Protein AF-A0A2V7LBE0-F1 (afdb_monomer_lite)

Radius of gyration: 16.82 Å; chains: 1; bounding box: 42×38×43 Å

Structure (mmCIF, N/CA/C/O backbone):
data_AF-A0A2V7LBE0-F1
#
_entry.id   AF-A0A2V7LBE0-F1
#
loop_
_atom_site.group_PDB
_atom_site.id
_atom_site.type_symbol
_atom_site.label_atom_id
_atom_site.label_alt_id
_atom_site.label_comp_id
_atom_site.label_asym_id
_atom_site.label_entity_id
_atom_site.label_seq_id
_atom_site.pdbx_PDB_ins_code
_atom_site.Cartn_x
_atom_site.Cartn_y
_atom_site.Cartn_z
_atom_site.occupancy
_atom_site.B_iso_or_equiv
_atom_site.auth_seq_id
_atom_site.auth_comp_id
_atom_site.auth_asym_id
_atom_site.auth_atom_id
_atom_site.pdbx_PDB_model_num
ATOM 1 N N . ALA A 1 1 ? 19.163 -16.369 -18.007 1.00 53.59 1 ALA A N 1
ATOM 2 C CA . ALA A 1 1 ? 20.290 -16.090 -17.094 1.00 53.59 1 ALA A CA 1
ATOM 3 C C . ALA A 1 1 ? 21.425 -17.044 -17.447 1.00 53.59 1 ALA A C 1
ATOM 5 O O . ALA A 1 1 ? 21.110 -18.168 -17.813 1.00 53.59 1 ALA A O 1
ATOM 6 N N . HIS A 1 2 ? 22.684 -16.598 -17.382 1.00 52.06 2 HIS A N 1
ATOM 7 C CA . HIS A 1 2 ? 23.887 -17.431 -17.540 1.00 52.06 2 HIS A CA 1
ATOM 8 C C . HIS A 1 2 ? 24.442 -17.760 -16.143 1.00 52.06 2 HIS A C 1
ATOM 10 O O . HIS A 1 2 ? 25.258 -16.989 -15.627 1.00 52.06 2 HIS A O 1
ATOM 16 N N . PRO A 1 3 ? 23.946 -18.822 -15.479 1.00 63.81 3 PRO A N 1
ATOM 17 C CA . PRO A 1 3 ? 24.299 -19.148 -14.094 1.00 63.81 3 PRO A CA 1
ATOM 18 C C . PRO A 1 3 ? 25.784 -19.495 -13.916 1.00 63.81 3 PRO A C 1
ATOM 20 O O . PRO A 1 3 ? 26.317 -19.336 -12.825 1.00 63.81 3 PRO A O 1
ATOM 23 N N . GLU A 1 4 ? 26.478 -19.884 -14.989 1.00 69.62 4 GLU A N 1
ATOM 24 C CA . GLU A 1 4 ? 27.934 -20.084 -14.993 1.00 69.62 4 GLU A CA 1
ATOM 25 C C . GLU A 1 4 ? 28.762 -18.787 -14.901 1.00 69.62 4 GLU A C 1
ATOM 27 O O . GLU A 1 4 ? 29.965 -18.849 -14.659 1.00 69.62 4 GLU A O 1
ATOM 32 N N . GLN A 1 5 ? 28.150 -17.612 -15.086 1.00 60.91 5 GLN A N 1
ATOM 33 C CA . GLN A 1 5 ? 28.863 -16.326 -15.146 1.00 60.91 5 GLN A CA 1
ATOM 34 C C . GLN A 1 5 ? 28.471 -15.344 -14.036 1.00 60.91 5 GLN A C 1
ATOM 36 O O . GLN A 1 5 ? 29.218 -14.407 -13.764 1.00 60.91 5 GLN A O 1
ATOM 41 N N . HIS A 1 6 ? 27.316 -15.536 -13.392 1.00 59.97 6 HIS A N 1
ATOM 42 C CA . HIS A 1 6 ? 26.794 -14.600 -12.398 1.00 59.97 6 HIS A CA 1
ATOM 43 C C . HIS A 1 6 ? 26.204 -15.355 -11.208 1.00 59.97 6 HIS A C 1
ATOM 45 O O . HIS A 1 6 ? 25.317 -16.190 -11.374 1.00 59.97 6 HIS A O 1
ATOM 51 N N . PHE A 1 7 ? 26.666 -15.014 -10.003 1.00 63.12 7 PHE A N 1
ATOM 52 C CA . PHE A 1 7 ? 25.993 -15.418 -8.773 1.00 63.12 7 PHE A CA 1
ATOM 53 C C . PHE A 1 7 ? 24.597 -14.794 -8.707 1.00 63.12 7 PHE A C 1
ATOM 55 O O . PHE A 1 7 ? 24.395 -13.647 -9.112 1.00 63.12 7 PHE A O 1
ATOM 62 N N . ASP A 1 8 ? 23.638 -15.548 -8.173 1.00 66.00 8 ASP A N 1
ATOM 63 C CA . ASP A 1 8 ? 22.302 -15.029 -7.912 1.00 66.00 8 ASP A CA 1
ATOM 64 C C . ASP A 1 8 ? 22.359 -14.002 -6.768 1.00 66.00 8 ASP A C 1
ATOM 66 O O . ASP A 1 8 ? 22.575 -14.337 -5.603 1.00 66.00 8 ASP A O 1
ATOM 70 N N . PHE A 1 9 ? 22.202 -12.725 -7.123 1.00 64.38 9 PHE A N 1
ATOM 71 C CA . PHE A 1 9 ? 22.141 -11.603 -6.186 1.00 64.38 9 PHE A CA 1
ATOM 72 C C . PHE A 1 9 ? 20.702 -11.236 -5.805 1.00 64.38 9 PHE A C 1
ATOM 74 O O . PHE A 1 9 ? 20.462 -10.120 -5.332 1.00 64.38 9 PHE A O 1
ATOM 81 N N . TYR A 1 10 ? 19.723 -12.115 -6.022 1.00 68.19 10 TYR A N 1
ATOM 82 C CA . TYR A 1 10 ? 18.349 -11.865 -5.616 1.00 68.19 10 TYR A CA 1
ATOM 83 C C . TYR A 1 10 ? 18.240 -11.819 -4.084 1.00 68.19 10 TYR A C 1
ATOM 85 O O . TYR A 1 10 ? 18.222 -12.830 -3.390 1.00 68.19 10 TYR A O 1
ATOM 93 N N . LYS A 1 11 ? 18.193 -10.596 -3.543 1.00 68.25 11 LYS A N 1
ATOM 94 C CA . LYS A 1 11 ? 18.178 -10.311 -2.095 1.00 68.25 11 LYS A CA 1
ATOM 95 C C . LYS A 1 11 ? 16.776 -10.291 -1.478 1.00 68.25 11 LYS A C 1
ATOM 97 O O . LYS A 1 11 ? 16.640 -9.968 -0.299 1.00 68.25 11 LYS A O 1
ATOM 102 N N . TYR A 1 12 ? 15.735 -10.560 -2.262 1.00 68.00 12 TYR A N 1
ATOM 103 C CA . TYR A 1 12 ? 14.353 -10.514 -1.787 1.00 68.00 12 TYR A CA 1
ATOM 104 C C . TYR A 1 12 ? 13.848 -11.901 -1.394 1.00 68.00 12 TYR A C 1
ATOM 106 O O . TYR A 1 12 ? 14.411 -12.923 -1.782 1.00 68.00 12 TYR A O 1
ATOM 114 N N . SER A 1 13 ? 12.769 -11.939 -0.612 1.00 73.38 13 SER A N 1
ATOM 115 C CA . SER A 1 13 ? 12.170 -13.206 -0.207 1.00 73.38 13 SER A CA 1
ATOM 116 C C . SER A 1 13 ? 11.651 -13.987 -1.431 1.00 73.38 13 SER A C 1
ATOM 118 O O . SER A 1 13 ? 11.201 -13.384 -2.416 1.00 73.38 13 SER A O 1
ATOM 120 N N . PRO A 1 14 ? 11.635 -15.331 -1.373 1.00 78.31 14 PRO A N 1
ATOM 121 C CA . PRO A 1 14 ? 10.983 -16.149 -2.395 1.00 78.31 14 PRO A CA 1
ATOM 122 C C . PRO A 1 14 ? 9.502 -15.792 -2.575 1.00 78.31 14 PRO A C 1
ATOM 124 O O . PRO A 1 14 ? 8.987 -15.796 -3.689 1.00 78.31 14 PRO A O 1
ATOM 127 N N . THR A 1 15 ? 8.820 -15.408 -1.494 1.00 81.38 15 THR A N 1
ATOM 128 C CA . THR A 1 15 ? 7.430 -14.940 -1.534 1.00 81.38 15 THR A CA 1
ATOM 129 C C . THR A 1 15 ? 7.267 -13.656 -2.342 1.00 81.38 15 THR A C 1
ATOM 131 O O . THR A 1 15 ? 6.299 -13.547 -3.090 1.00 81.38 15 THR A O 1
ATOM 134 N N . PHE A 1 16 ? 8.223 -12.723 -2.288 1.00 83.12 16 PHE A N 1
ATOM 135 C CA . PHE A 1 16 ? 8.202 -11.547 -3.156 1.00 83.12 16 PHE A CA 1
ATOM 136 C C . PHE A 1 16 ? 8.321 -11.938 -4.631 1.00 83.12 16 PHE A C 1
ATOM 138 O O . PHE A 1 16 ? 7.574 -11.415 -5.451 1.00 83.12 16 PHE A O 1
ATOM 145 N N . ALA A 1 17 ? 9.187 -12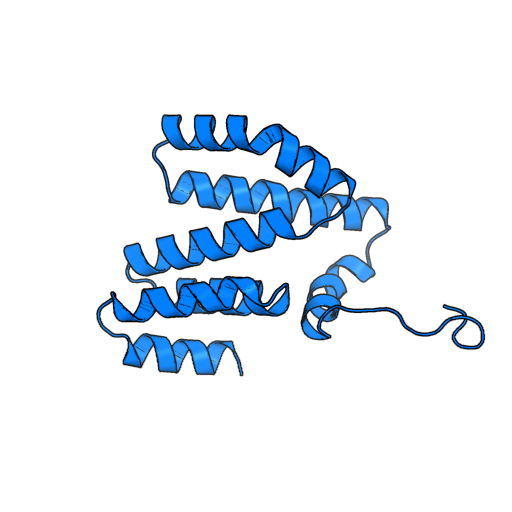.902 -4.966 1.00 83.69 17 ALA A N 1
ATOM 146 C CA . ALA A 1 17 ? 9.320 -13.388 -6.344 1.00 83.69 17 ALA A CA 1
ATOM 147 C C . ALA A 1 17 ? 8.007 -14.009 -6.850 1.00 83.69 17 ALA A C 1
ATOM 149 O O . ALA A 1 17 ? 7.568 -13.732 -7.965 1.00 83.69 17 ALA A O 1
ATOM 150 N N . LEU A 1 18 ? 7.342 -14.801 -6.003 1.00 85.75 18 LEU A N 1
ATOM 151 C CA . LEU A 1 18 ? 6.059 -15.425 -6.327 1.00 85.75 18 LEU A CA 1
ATOM 152 C C . LEU A 1 18 ? 4.945 -14.399 -6.576 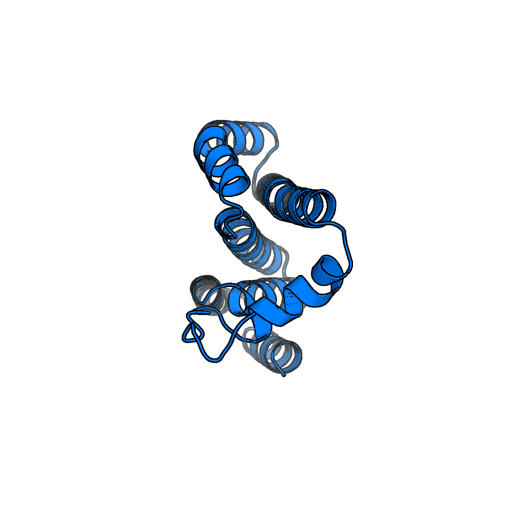1.00 85.75 18 LEU A C 1
ATOM 154 O O . LEU A 1 18 ? 4.109 -14.626 -7.447 1.00 85.75 18 LEU A O 1
ATOM 158 N N . LEU A 1 19 ? 4.950 -13.246 -5.897 1.00 86.06 19 LEU A N 1
ATOM 159 C CA . LEU A 1 19 ? 3.988 -12.166 -6.168 1.00 86.06 19 LEU A CA 1
ATOM 160 C C . LEU A 1 19 ? 4.124 -11.586 -7.586 1.00 86.06 19 LEU A C 1
ATOM 162 O O . LEU A 1 19 ? 3.151 -11.058 -8.122 1.00 86.06 19 LEU A O 1
ATOM 166 N N . PHE A 1 20 ? 5.296 -11.719 -8.214 1.00 86.94 20 PHE A N 1
ATOM 167 C CA . PHE A 1 20 ? 5.511 -11.338 -9.610 1.00 86.94 20 PHE A CA 1
ATOM 168 C C . PHE A 1 20 ? 5.176 -12.440 -10.613 1.00 86.94 20 PHE A C 1
ATOM 170 O O . PHE A 1 20 ? 5.109 -12.135 -11.801 1.00 86.94 20 PHE A O 1
ATOM 177 N N . ALA A 1 21 ? 4.911 -13.680 -10.189 1.00 90.12 21 ALA A N 1
ATOM 178 C CA . ALA A 1 21 ? 4.548 -14.773 -11.093 1.00 90.12 21 ALA A CA 1
ATOM 179 C C . ALA A 1 21 ? 3.436 -14.406 -12.102 1.00 90.12 21 ALA A C 1
ATOM 181 O O . ALA A 1 21 ? 3.628 -14.670 -13.289 1.00 90.12 21 ALA A O 1
ATOM 182 N N . PRO A 1 22 ? 2.323 -13.739 -11.720 1.00 89.31 22 PRO A N 1
ATOM 183 C CA . PRO A 1 22 ? 1.327 -13.320 -12.705 1.00 89.31 22 PRO A CA 1
ATOM 184 C C . PRO A 1 22 ? 1.850 -12.245 -13.668 1.00 89.31 22 PRO A C 1
ATOM 186 O O . PRO A 1 22 ? 1.449 -12.237 -14.827 1.00 89.31 22 PRO A O 1
ATOM 189 N N . LEU A 1 23 ? 2.760 -11.367 -13.226 1.00 90.88 23 LEU A N 1
ATOM 190 C CA . LEU A 1 23 ? 3.364 -10.333 -14.075 1.00 90.88 23 LEU A CA 1
ATOM 191 C C . LEU A 1 23 ? 4.453 -10.884 -15.006 1.00 90.88 23 LEU A C 1
ATOM 193 O O . LEU A 1 23 ? 4.710 -10.288 -16.048 1.00 90.88 23 LEU A O 1
ATOM 197 N N . ALA A 1 24 ? 5.065 -12.019 -14.661 1.00 89.75 24 ALA A N 1
ATOM 198 C CA . ALA A 1 24 ? 6.162 -12.624 -15.416 1.00 89.75 24 ALA A CA 1
ATOM 199 C C . ALA A 1 24 ? 5.749 -13.109 -16.816 1.00 89.75 24 ALA A C 1
ATOM 201 O O . ALA A 1 24 ? 6.596 -13.226 -17.698 1.00 89.75 24 ALA A O 1
ATOM 202 N N . TYR A 1 25 ? 4.457 -13.367 -17.033 1.00 92.44 25 TYR A N 1
ATOM 203 C CA . TYR A 1 25 ? 3.917 -13.752 -18.341 1.00 92.44 25 TYR A CA 1
ATOM 204 C C . TYR A 1 25 ? 3.625 -12.556 -19.259 1.00 92.44 25 TYR A C 1
ATOM 206 O O . TYR A 1 25 ? 3.338 -12.751 -20.441 1.00 92.44 25 TYR A O 1
ATOM 214 N N . LEU A 1 26 ? 3.676 -11.322 -18.745 1.00 94.75 26 LEU A N 1
ATOM 215 C CA . LEU A 1 26 ? 3.432 -10.121 -19.539 1.00 94.75 26 LEU A CA 1
ATOM 216 C C . LEU A 1 26 ? 4.725 -9.613 -20.201 1.00 94.75 26 LEU A C 1
ATOM 218 O O . LEU A 1 26 ? 5.811 -9.739 -19.632 1.00 94.75 26 LEU A O 1
ATOM 222 N N . PRO A 1 27 ? 4.624 -8.944 -21.366 1.00 96.44 27 PRO A N 1
ATOM 223 C CA . PRO A 1 27 ? 5.712 -8.133 -21.899 1.00 96.44 27 PRO A CA 1
ATOM 224 C C . PRO A 1 27 ? 6.214 -7.130 -20.857 1.00 96.44 27 PRO A C 1
ATOM 226 O O . PRO A 1 27 ? 5.407 -6.527 -20.146 1.00 96.44 27 PRO A O 1
ATOM 229 N N . PHE A 1 28 ? 7.529 -6.893 -20.815 1.00 92.75 28 PHE A N 1
ATOM 230 C CA . PHE A 1 28 ? 8.174 -6.064 -19.787 1.00 92.75 28 PHE A CA 1
ATOM 231 C C . PHE A 1 28 ? 7.468 -4.721 -19.547 1.00 92.75 28 PHE A C 1
ATOM 233 O O . PHE A 1 28 ? 7.176 -4.379 -18.405 1.00 92.75 28 PHE A O 1
ATOM 240 N N . ALA A 1 29 ? 7.131 -3.989 -20.614 1.00 95.69 29 ALA A N 1
ATOM 241 C CA . ALA A 1 29 ? 6.459 -2.694 -20.504 1.00 95.69 29 ALA A CA 1
ATOM 242 C C . ALA A 1 29 ? 5.082 -2.791 -19.822 1.00 95.69 29 ALA A C 1
ATOM 244 O O . ALA A 1 29 ? 4.738 -1.941 -19.003 1.00 95.69 29 ALA A O 1
ATOM 245 N N . LEU A 1 30 ? 4.311 -3.843 -20.118 1.00 96.56 30 LEU A N 1
ATOM 246 C CA . LEU A 1 30 ? 3.007 -4.076 -19.496 1.00 96.56 30 LEU A CA 1
ATOM 247 C C . LEU A 1 30 ? 3.158 -4.527 -18.043 1.00 96.56 30 LEU A C 1
ATOM 249 O O . LEU A 1 30 ? 2.465 -4.001 -17.178 1.00 96.56 30 LEU A O 1
ATOM 253 N N . GLY A 1 31 ? 4.098 -5.430 -17.753 1.00 96.19 31 GLY A N 1
ATOM 254 C CA . GLY A 1 31 ? 4.405 -5.836 -16.380 1.00 96.19 31 GLY A CA 1
ATOM 255 C C . GLY A 1 31 ? 4.832 -4.646 -15.515 1.00 96.19 31 GLY A C 1
ATOM 256 O O . GLY A 1 31 ? 4.302 -4.443 -14.423 1.00 96.19 31 GLY A O 1
ATOM 257 N N . PHE A 1 32 ? 5.722 -3.799 -16.033 1.00 95.00 32 PHE A N 1
ATOM 258 C CA . PHE A 1 32 ? 6.179 -2.589 -15.352 1.00 95.00 32 PHE A CA 1
ATOM 259 C C . PHE A 1 32 ? 5.051 -1.570 -15.144 1.00 95.00 32 PHE A C 1
ATOM 261 O O . PHE A 1 32 ? 4.934 -0.995 -14.059 1.00 95.00 32 PHE A O 1
ATOM 268 N N . LEU A 1 33 ? 4.182 -1.378 -16.143 1.00 95.94 33 LEU A N 1
ATOM 269 C CA . LEU A 1 33 ? 3.007 -0.516 -16.025 1.00 95.94 33 LEU A CA 1
ATOM 270 C C . LEU A 1 33 ? 2.042 -1.034 -14.953 1.00 95.94 33 LEU A C 1
ATOM 272 O O . LEU A 1 33 ? 1.652 -0.273 -14.072 1.00 95.94 33 LEU A O 1
ATOM 276 N N . CYS A 1 34 ? 1.688 -2.322 -14.984 1.00 96.56 34 CYS A N 1
ATOM 277 C CA . CYS A 1 34 ? 0.819 -2.944 -13.984 1.00 96.56 34 CYS A CA 1
ATOM 278 C C . CYS A 1 34 ? 1.403 -2.816 -12.572 1.00 96.56 34 CYS A C 1
ATOM 280 O O . CYS A 1 34 ? 0.687 -2.452 -11.640 1.00 96.56 34 CYS A O 1
ATOM 282 N N . TRP A 1 35 ? 2.706 -3.059 -12.420 1.00 96.25 35 TRP A N 1
ATOM 283 C CA . TRP A 1 35 ? 3.413 -2.903 -11.152 1.00 96.25 35 TRP A CA 1
ATOM 284 C C . TRP A 1 35 ? 3.388 -1.458 -10.637 1.00 96.25 35 TRP A C 1
ATOM 286 O O . TRP A 1 35 ? 3.107 -1.207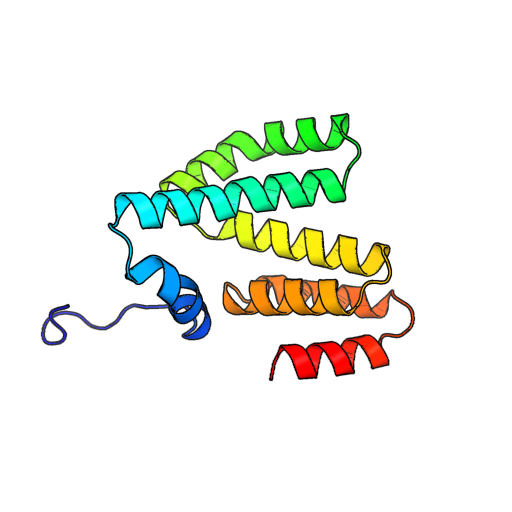 -9.461 1.00 96.25 35 TRP A O 1
ATOM 296 N N . SER A 1 36 ? 3.630 -0.497 -11.527 1.00 96.56 36 SER A N 1
ATOM 297 C CA . SER A 1 36 ? 3.615 0.929 -11.203 1.00 96.56 36 SER A CA 1
ATOM 298 C C . SER A 1 36 ? 2.215 1.402 -10.805 1.00 96.56 36 SER A C 1
ATOM 300 O O . SER A 1 36 ? 2.042 2.079 -9.789 1.00 96.56 36 SER A O 1
ATOM 302 N N . LEU A 1 37 ? 1.193 0.989 -11.559 1.00 97.06 37 LEU A N 1
ATOM 303 C CA . LEU A 1 37 ? -0.202 1.300 -11.256 1.00 97.06 37 LEU A CA 1
ATOM 304 C C . LEU A 1 37 ? -0.629 0.702 -9.917 1.00 97.06 37 LEU A C 1
ATOM 306 O O . LEU A 1 37 ? -1.249 1.405 -9.126 1.00 97.06 37 LEU A O 1
ATOM 310 N N . LEU A 1 38 ? -0.259 -0.548 -9.619 1.00 97.06 38 LEU A N 1
ATOM 311 C CA . LEU A 1 38 ? -0.547 -1.171 -8.325 1.00 97.06 38 LEU A CA 1
ATOM 312 C C . LEU A 1 38 ? 0.012 -0.336 -7.165 1.00 97.06 38 LEU A C 1
ATOM 314 O O . LEU A 1 38 ? -0.708 -0.054 -6.208 1.00 97.06 38 LEU A O 1
ATOM 318 N N . ASN A 1 39 ? 1.274 0.086 -7.261 1.00 97.38 39 ASN A N 1
ATOM 319 C CA . ASN A 1 39 ? 1.933 0.894 -6.234 1.00 97.38 39 ASN A CA 1
ATOM 320 C C . ASN A 1 39 ? 1.239 2.251 -6.035 1.00 97.38 39 ASN A C 1
ATOM 322 O O . ASN A 1 39 ? 0.910 2.616 -4.905 1.00 97.38 39 ASN A O 1
ATOM 326 N N . GLY A 1 40 ? 0.993 2.987 -7.122 1.00 97.06 40 GLY A N 1
ATOM 327 C CA . GLY A 1 40 ? 0.389 4.319 -7.055 1.00 97.06 40 GLY A CA 1
ATOM 328 C C . GLY A 1 40 ? -1.081 4.294 -6.632 1.00 97.06 40 GLY A C 1
ATOM 329 O O . GLY A 1 40 ? -1.481 5.025 -5.724 1.00 97.06 40 GLY A O 1
ATOM 330 N N . LEU A 1 41 ? -1.888 3.425 -7.248 1.00 98.06 41 LEU A N 1
ATOM 331 C CA . LEU A 1 41 ? -3.329 3.349 -6.991 1.00 98.06 41 LEU A CA 1
ATOM 332 C C . LEU A 1 41 ? -3.633 2.818 -5.594 1.00 98.06 41 LEU A C 1
ATOM 334 O O . LEU A 1 41 ? -4.558 3.313 -4.951 1.00 98.06 41 LEU A O 1
ATOM 338 N N . LEU A 1 42 ? -2.864 1.846 -5.093 1.00 98.31 42 LEU A N 1
ATOM 339 C CA . LEU A 1 42 ? -3.097 1.338 -3.745 1.00 98.31 42 LEU A CA 1
ATOM 340 C C . LEU A 1 42 ? -2.731 2.378 -2.681 1.00 98.31 42 LEU A C 1
ATOM 342 O O . LEU A 1 42 ? -3.453 2.492 -1.694 1.00 98.31 42 LEU A O 1
ATOM 346 N N . LEU A 1 43 ? -1.666 3.165 -2.884 1.00 98.50 43 LEU A N 1
ATOM 347 C CA . LEU A 1 43 ? -1.316 4.262 -1.977 1.00 98.50 43 LEU A CA 1
ATOM 348 C C . LEU A 1 43 ? -2.380 5.363 -1.981 1.00 98.50 43 LEU A C 1
ATOM 350 O O . LEU A 1 43 ? -2.803 5.801 -0.910 1.00 98.50 43 LEU A O 1
ATOM 354 N N . TRP A 1 44 ? -2.858 5.759 -3.164 1.00 98.12 44 TRP A N 1
ATOM 355 C CA . TRP A 1 44 ? -3.992 6.675 -3.296 1.00 98.12 44 TRP A CA 1
ATOM 356 C C . TRP A 1 44 ? -5.215 6.162 -2.532 1.00 98.12 44 TRP A C 1
ATOM 358 O O . TRP A 1 44 ? -5.758 6.869 -1.682 1.00 98.12 44 TRP A O 1
ATOM 368 N N . TYR A 1 45 ? -5.589 4.903 -2.763 1.00 98.50 45 TYR A N 1
ATOM 369 C CA . TYR A 1 45 ? -6.712 4.269 -2.084 1.00 98.50 45 TYR A CA 1
ATOM 370 C C . TYR A 1 45 ? -6.517 4.239 -0.563 1.00 98.50 45 TYR A C 1
ATOM 372 O O . TYR A 1 45 ? -7.436 4.553 0.188 1.00 98.50 45 TYR A O 1
ATOM 380 N N . ALA A 1 46 ? -5.322 3.894 -0.082 1.00 98.56 46 ALA A N 1
ATOM 381 C CA . ALA A 1 46 ? -5.025 3.839 1.344 1.00 98.56 46 ALA A CA 1
ATOM 382 C C . ALA A 1 46 ? -5.186 5.209 2.024 1.00 98.56 46 ALA A C 1
ATOM 384 O O . ALA A 1 46 ? -5.792 5.289 3.095 1.00 98.56 46 ALA A O 1
ATOM 385 N N . LEU A 1 47 ? -4.702 6.282 1.391 1.00 98.44 47 LEU A N 1
ATOM 386 C CA . LEU A 1 47 ? -4.827 7.647 1.906 1.00 98.44 47 LEU A CA 1
ATOM 387 C C . LEU A 1 47 ? -6.272 8.151 1.885 1.00 98.44 47 LEU A C 1
ATOM 389 O O . LEU A 1 47 ? -6.707 8.742 2.871 1.00 98.44 47 LEU A O 1
ATOM 393 N N . ASP A 1 48 ? -7.032 7.856 0.829 1.00 97.81 48 ASP A N 1
ATOM 394 C CA . ASP A 1 48 ? -8.467 8.166 0.750 1.00 97.81 48 ASP A CA 1
ATOM 395 C C . ASP A 1 48 ? -9.274 7.459 1.853 1.00 97.81 48 ASP A C 1
ATOM 397 O O . ASP A 1 48 ? -10.217 8.005 2.423 1.00 97.81 48 ASP A O 1
ATOM 401 N N . ARG A 1 49 ? -8.877 6.236 2.229 1.00 98.06 49 ARG A N 1
ATOM 402 C CA . ARG A 1 49 ? -9.521 5.512 3.335 1.00 98.06 49 ARG A CA 1
ATOM 403 C C . ARG A 1 49 ? -9.120 6.003 4.722 1.00 98.06 49 ARG A C 1
ATOM 405 O O . ARG A 1 49 ? -9.894 5.771 5.659 1.00 98.06 49 ARG A O 1
ATOM 412 N N . LEU A 1 50 ? -7.931 6.586 4.853 1.00 98.12 50 LEU A N 1
ATOM 413 C CA . LEU A 1 50 ? -7.367 7.057 6.116 1.00 98.12 50 LEU A CA 1
ATOM 414 C C . LEU A 1 50 ? -7.831 8.475 6.459 1.00 98.12 50 LEU A C 1
ATOM 416 O O . LEU A 1 50 ? -8.128 8.759 7.617 1.00 98.12 50 LEU A O 1
ATOM 420 N N . LEU A 1 51 ? -7.860 9.365 5.469 1.00 98.00 51 LEU A N 1
ATOM 421 C CA . LEU A 1 51 ? -7.997 10.803 5.660 1.00 98.00 51 LEU A CA 1
ATOM 422 C C . LEU A 1 51 ? -9.245 11.350 4.951 1.00 98.00 51 LEU A C 1
ATOM 424 O O . LEU A 1 51 ? -9.646 10.828 3.915 1.00 98.00 51 LEU A O 1
ATOM 428 N N . PRO A 1 52 ? -9.838 12.456 5.439 1.00 97.56 52 PRO A N 1
ATOM 429 C CA . PRO A 1 52 ? -10.828 13.199 4.664 1.00 97.56 52 PRO A CA 1
ATOM 430 C C . PRO A 1 52 ? -10.237 13.702 3.334 1.00 97.56 52 PRO A C 1
ATOM 432 O O . PRO A 1 52 ? -9.029 13.919 3.226 1.00 97.56 52 PRO A O 1
ATOM 435 N N . ALA A 1 53 ? -11.096 13.971 2.344 1.00 96.38 53 ALA A N 1
ATOM 436 C CA . ALA A 1 53 ? -10.684 14.246 0.961 1.00 96.38 53 ALA A CA 1
ATOM 437 C C . ALA A 1 53 ? -9.606 15.343 0.810 1.00 96.38 53 ALA A C 1
ATOM 439 O O . ALA A 1 53 ? -8.623 15.165 0.087 1.00 96.38 53 ALA A O 1
ATOM 440 N N . ARG A 1 54 ? -9.746 16.478 1.515 1.00 97.81 54 ARG A N 1
ATOM 441 C CA . ARG A 1 54 ? -8.775 17.585 1.429 1.00 97.81 54 ARG A CA 1
ATOM 442 C C . ARG A 1 54 ? -7.407 17.206 2.030 1.00 97.81 54 ARG A C 1
ATOM 444 O O . ARG A 1 54 ? -6.418 17.333 1.312 1.00 97.81 54 ARG A O 1
ATOM 451 N N . PRO A 1 55 ? -7.308 16.711 3.279 1.00 98.12 55 PRO A N 1
ATOM 452 C CA . PRO A 1 55 ? -6.053 16.175 3.810 1.00 98.12 55 PRO A CA 1
ATOM 453 C C . PRO A 1 55 ? -5.439 15.043 2.973 1.00 98.12 55 PRO A C 1
ATOM 455 O O . PRO A 1 55 ? -4.226 15.042 2.789 1.00 98.12 55 PRO A O 1
ATOM 458 N N . ALA A 1 56 ? -6.242 14.125 2.420 1.00 97.62 56 ALA A N 1
ATOM 459 C CA . ALA A 1 56 ? -5.748 13.060 1.540 1.00 97.62 56 ALA A CA 1
ATOM 460 C C . ALA A 1 56 ? -5.074 13.630 0.280 1.00 97.62 56 ALA A C 1
ATOM 462 O O . ALA A 1 56 ? -3.975 13.218 -0.085 1.00 97.62 56 ALA A O 1
ATOM 463 N N . THR A 1 57 ? -5.694 14.640 -0.337 1.00 97.12 57 THR A N 1
ATOM 464 C CA . THR A 1 57 ? -5.133 15.348 -1.500 1.00 97.12 57 THR A CA 1
ATOM 465 C C . THR A 1 57 ? -3.820 16.048 -1.151 1.00 97.12 57 THR A C 1
ATOM 467 O O . THR A 1 57 ? -2.858 15.968 -1.909 1.00 97.12 57 THR A O 1
ATOM 470 N N . ILE A 1 58 ? -3.749 16.700 0.015 1.00 98.25 58 ILE A N 1
ATOM 471 C CA . ILE A 1 58 ? -2.518 17.348 0.490 1.00 98.25 58 ILE A CA 1
ATOM 472 C C . ILE A 1 58 ? -1.420 16.305 0.729 1.00 98.25 58 ILE A C 1
ATOM 474 O O . ILE A 1 58 ? -0.293 16.507 0.291 1.00 98.25 58 ILE A O 1
ATOM 478 N N . ALA A 1 59 ? -1.738 15.177 1.369 1.00 98.00 59 ALA A N 1
ATOM 479 C CA . ALA A 1 59 ? -0.783 14.093 1.582 1.00 98.00 59 ALA A CA 1
ATOM 480 C C . ALA A 1 59 ? -0.232 13.558 0.250 1.00 98.00 59 ALA A C 1
ATOM 482 O O . ALA A 1 59 ? 0.977 13.404 0.106 1.00 98.00 59 ALA A O 1
ATOM 483 N N . LEU A 1 60 ? -1.093 13.351 -0.751 1.00 96.75 60 LEU A N 1
ATOM 484 C CA . LEU A 1 60 ? -0.675 12.941 -2.094 1.00 96.75 60 LEU A CA 1
ATOM 485 C C . LEU A 1 60 ? 0.216 13.980 -2.778 1.00 96.75 60 LEU A C 1
ATOM 487 O O . LEU A 1 60 ? 1.206 13.608 -3.400 1.00 96.75 60 LEU A O 1
ATOM 491 N N . ALA A 1 61 ? -0.098 15.269 -2.635 1.00 97.81 61 ALA A N 1
ATOM 492 C CA . ALA A 1 61 ? 0.728 16.343 -3.178 1.00 97.81 61 ALA A CA 1
ATOM 493 C C . ALA A 1 61 ? 2.122 16.378 -2.528 1.00 97.81 61 ALA A C 1
ATOM 495 O O . ALA A 1 61 ? 3.120 16.513 -3.232 1.00 97.81 61 ALA A O 1
ATOM 496 N N . LEU A 1 62 ? 2.205 16.196 -1.205 1.00 98.25 62 LEU A N 1
ATOM 497 C CA . LEU A 1 62 ? 3.477 16.134 -0.476 1.00 98.25 62 LEU A CA 1
ATOM 498 C C . LEU A 1 62 ? 4.308 14.902 -0.858 1.00 98.25 62 LEU A C 1
ATOM 500 O O . LEU A 1 62 ? 5.530 14.984 -0.942 1.00 98.25 62 LEU A O 1
ATOM 504 N N . LEU A 1 63 ? 3.650 13.768 -1.107 1.00 97.25 63 LEU A N 1
ATOM 505 C CA . LEU A 1 63 ? 4.302 12.511 -1.479 1.00 97.25 63 LEU A CA 1
ATOM 506 C C . LEU A 1 63 ? 4.614 12.404 -2.977 1.00 97.25 63 LEU A C 1
ATOM 508 O O . LEU A 1 63 ? 5.312 11.475 -3.374 1.00 97.25 63 LEU A O 1
ATOM 512 N N . TYR A 1 64 ? 4.117 13.325 -3.809 1.00 96.00 64 TYR A N 1
ATOM 513 C CA . TYR A 1 64 ? 4.151 13.203 -5.268 1.00 96.00 64 TYR A CA 1
ATOM 514 C C . TYR A 1 64 ? 5.550 12.906 -5.815 1.00 96.00 64 TYR A C 1
ATOM 516 O O . TYR A 1 64 ? 5.710 11.967 -6.592 1.00 96.00 64 TYR A O 1
ATOM 524 N N . LEU A 1 65 ? 6.561 13.675 -5.397 1.00 97.12 65 LEU A N 1
ATOM 525 C CA . LEU A 1 65 ? 7.915 13.532 -5.935 1.00 97.12 65 LEU A CA 1
ATOM 526 C C . LEU A 1 65 ? 8.549 12.191 -5.540 1.00 97.12 65 LEU A C 1
ATOM 528 O O . LEU A 1 65 ? 9.137 11.521 -6.385 1.00 97.12 65 LEU A O 1
ATOM 532 N N . GLU A 1 66 ? 8.375 11.775 -4.285 1.00 96.06 66 GLU A N 1
ATOM 533 C CA . GLU A 1 66 ? 8.872 10.488 -3.787 1.00 96.06 66 GLU A CA 1
ATOM 534 C C . GLU A 1 66 ? 8.193 9.318 -4.508 1.00 96.06 66 GLU A C 1
ATOM 536 O O . GLU A 1 66 ? 8.855 8.383 -4.953 1.00 96.06 66 GLU A O 1
ATOM 541 N N . VAL A 1 67 ? 6.870 9.390 -4.693 1.00 95.88 67 VAL A N 1
ATOM 542 C CA . VAL A 1 67 ? 6.109 8.363 -5.413 1.00 95.88 67 VAL A CA 1
ATOM 543 C C . VAL A 1 67 ? 6.525 8.316 -6.881 1.00 95.88 67 VAL A C 1
ATOM 545 O O . VAL A 1 67 ? 6.757 7.229 -7.401 1.00 95.88 67 VAL A O 1
ATOM 548 N N . LEU A 1 68 ? 6.679 9.461 -7.549 1.00 96.00 68 LEU A N 1
ATOM 549 C CA . LEU A 1 68 ? 7.115 9.521 -8.946 1.00 96.00 68 LEU A CA 1
ATOM 550 C C . LEU A 1 68 ? 8.479 8.846 -9.138 1.00 96.00 68 LEU A C 1
ATOM 552 O O . LEU A 1 68 ? 8.627 8.006 -10.027 1.00 96.00 68 LEU A O 1
ATOM 556 N N . LEU A 1 69 ? 9.454 9.173 -8.289 1.00 96.31 69 LEU A N 1
ATOM 557 C CA . LEU A 1 69 ? 10.787 8.573 -8.336 1.00 96.31 69 LEU A CA 1
ATOM 558 C C . LEU A 1 69 ? 10.730 7.073 -8.022 1.00 96.31 69 LEU A C 1
ATOM 560 O O . LEU A 1 69 ? 11.295 6.266 -8.759 1.00 96.31 69 LEU A O 1
ATOM 564 N N . ALA A 1 70 ? 10.003 6.675 -6.976 1.00 95.12 70 ALA A N 1
ATOM 565 C CA . ALA A 1 70 ? 9.839 5.272 -6.611 1.00 95.12 70 ALA A CA 1
ATOM 566 C C . ALA A 1 70 ? 9.245 4.443 -7.762 1.00 95.12 70 ALA A C 1
ATOM 568 O O . ALA A 1 70 ? 9.722 3.337 -8.021 1.00 95.12 70 ALA A O 1
ATOM 569 N N . LEU A 1 71 ? 8.255 4.983 -8.481 1.00 95.25 71 LEU A N 1
ATOM 570 C CA . LEU A 1 71 ?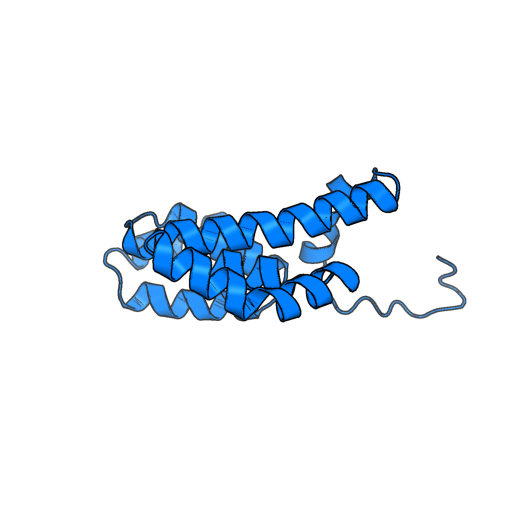 7.642 4.333 -9.639 1.00 95.25 71 LEU A CA 1
ATOM 571 C C . LEU A 1 71 ? 8.624 4.191 -10.808 1.00 95.25 71 LEU A C 1
ATOM 573 O O . LEU A 1 71 ? 8.706 3.112 -11.385 1.00 95.25 71 LEU A O 1
ATOM 577 N N . GLN A 1 72 ? 9.417 5.222 -11.117 1.00 94.38 72 GLN A N 1
ATOM 578 C CA . GLN A 1 72 ? 10.429 5.160 -12.185 1.00 94.38 72 GLN A CA 1
ATOM 579 C C . GLN A 1 72 ? 11.485 4.075 -11.939 1.00 94.38 72 GLN A C 1
ATOM 581 O O . GLN A 1 72 ? 11.925 3.418 -12.879 1.00 94.38 72 GLN A O 1
ATOM 586 N N . TYR A 1 73 ? 11.850 3.846 -10.676 1.00 94.00 73 TYR A N 1
ATOM 587 C CA . TYR A 1 73 ? 12.781 2.786 -10.280 1.00 94.00 73 TYR A CA 1
ATOM 588 C C . TYR A 1 73 ? 12.102 1.435 -10.000 1.00 94.00 73 TYR A C 1
ATOM 590 O O . TYR A 1 73 ? 12.768 0.500 -9.556 1.00 94.00 73 TYR A O 1
ATOM 598 N N . GLY A 1 74 ? 10.786 1.311 -10.215 1.00 92.94 74 GLY A N 1
ATOM 599 C CA . GLY A 1 74 ? 10.038 0.079 -9.956 1.00 92.94 74 GLY A CA 1
ATOM 600 C C . GLY A 1 74 ? 10.036 -0.357 -8.485 1.00 92.94 74 GLY A C 1
ATOM 601 O O . GLY A 1 74 ? 9.903 -1.546 -8.193 1.00 92.94 74 GLY A O 1
ATOM 602 N N . GLN A 1 75 ? 10.199 0.571 -7.540 1.00 93.56 75 GLN A N 1
ATOM 603 C CA . GLN A 1 75 ? 10.279 0.256 -6.114 1.00 93.56 75 GLN A CA 1
ATOM 604 C C . GLN A 1 75 ? 8.924 -0.172 -5.537 1.00 93.56 75 GLN A C 1
ATOM 606 O O . GLN A 1 75 ? 7.866 0.249 -5.994 1.00 93.56 75 GLN A O 1
ATOM 611 N N . SER A 1 76 ? 8.964 -0.961 -4.460 1.00 94.06 76 SER A N 1
ATOM 612 C CA . SER A 1 76 ? 7.775 -1.422 -3.728 1.00 94.06 76 SER A CA 1
ATOM 613 C C . SER A 1 76 ? 7.398 -0.558 -2.516 1.00 94.06 76 SER A C 1
ATOM 615 O O . SER A 1 76 ? 6.506 -0.924 -1.752 1.00 94.06 76 SER A O 1
ATOM 617 N N . ASN A 1 77 ? 8.083 0.570 -2.287 1.00 94.81 77 ASN A N 1
ATOM 618 C CA . ASN A 1 77 ? 7.897 1.380 -1.074 1.00 94.81 77 ASN A CA 1
ATOM 619 C C . ASN A 1 77 ? 6.466 1.917 -0.948 1.00 94.81 77 ASN A C 1
ATOM 621 O O . ASN A 1 77 ? 5.893 1.859 0.138 1.00 94.81 77 ASN A O 1
ATOM 625 N N . ALA A 1 78 ? 5.874 2.383 -2.053 1.00 96.69 78 ALA A N 1
ATOM 626 C CA . ALA A 1 78 ? 4.504 2.891 -2.070 1.00 96.69 78 ALA A CA 1
ATOM 627 C C . ALA A 1 78 ? 3.481 1.788 -1.743 1.00 96.69 78 ALA A C 1
ATOM 629 O O . ALA A 1 78 ? 2.606 2.002 -0.906 1.00 96.69 78 ALA A O 1
ATOM 630 N N . LEU A 1 79 ? 3.638 0.588 -2.319 1.00 96.81 79 LEU A N 1
ATOM 631 C CA . LEU A 1 79 ? 2.833 -0.594 -1.989 1.00 96.81 79 LEU A CA 1
ATOM 632 C C . LEU A 1 79 ? 2.944 -0.965 -0.503 1.00 96.81 79 LEU A C 1
ATOM 634 O O . LEU A 1 79 ? 1.930 -1.180 0.159 1.00 96.81 79 LEU A O 1
ATOM 638 N N . VAL A 1 80 ? 4.164 -1.010 0.039 1.00 96.50 80 VAL A N 1
ATOM 639 C CA . VAL A 1 80 ? 4.416 -1.335 1.453 1.00 96.50 80 VAL A CA 1
ATOM 640 C C . VAL A 1 80 ? 3.769 -0.302 2.379 1.00 96.50 80 VAL A C 1
ATOM 642 O O . VAL A 1 80 ? 3.067 -0.682 3.316 1.00 96.50 80 VAL A O 1
ATOM 645 N N . ALA A 1 81 ? 3.933 0.991 2.092 1.00 97.31 81 ALA A N 1
ATOM 646 C CA . ALA A 1 81 ? 3.299 2.065 2.853 1.00 97.31 81 ALA A CA 1
ATOM 647 C C . ALA A 1 81 ? 1.765 1.969 2.803 1.00 97.31 81 ALA A C 1
ATOM 649 O O . ALA A 1 81 ? 1.102 2.050 3.840 1.00 97.31 81 ALA A O 1
ATOM 650 N N . ALA A 1 82 ? 1.200 1.720 1.619 1.00 98.31 82 ALA A N 1
ATOM 651 C CA . ALA A 1 82 ? -0.235 1.549 1.433 1.00 98.31 82 ALA A CA 1
ATOM 652 C C . ALA A 1 82 ? -0.790 0.386 2.268 1.00 98.31 82 ALA A C 1
ATOM 654 O O . ALA A 1 82 ? -1.799 0.543 2.952 1.00 98.31 82 ALA A O 1
ATOM 655 N N . LEU A 1 83 ? -0.114 -0.766 2.268 1.00 98.19 83 LEU A N 1
ATOM 656 C CA . LEU A 1 83 ? -0.518 -1.941 3.045 1.00 98.19 83 LEU A CA 1
ATOM 657 C C . LEU A 1 83 ? -0.437 -1.693 4.557 1.00 98.19 83 LEU A C 1
ATOM 659 O O . LEU A 1 83 ? -1.332 -2.111 5.290 1.00 98.19 83 LEU A O 1
ATOM 663 N N . MET A 1 84 ? 0.573 -0.962 5.035 1.00 98.19 84 MET A N 1
ATOM 664 C CA . MET A 1 84 ? 0.655 -0.569 6.448 1.00 98.19 84 MET A CA 1
ATOM 665 C C . MET A 1 84 ? -0.492 0.367 6.853 1.00 98.19 84 MET A C 1
ATOM 667 O O . MET A 1 84 ? -1.113 0.163 7.897 1.00 98.19 84 MET A O 1
ATOM 671 N N . ILE A 1 85 ? -0.828 1.350 6.010 1.00 98.31 85 ILE A N 1
ATOM 672 C CA . ILE A 1 85 ? -1.977 2.240 6.234 1.00 98.31 85 ILE A CA 1
ATOM 673 C C . ILE A 1 85 ? -3.287 1.443 6.225 1.00 98.31 85 ILE A C 1
ATOM 675 O O . ILE A 1 85 ? -4.124 1.617 7.109 1.00 98.31 85 ILE A O 1
ATOM 679 N N . LEU A 1 86 ? -3.471 0.535 5.264 1.00 98.50 86 LEU A N 1
ATOM 680 C CA . LEU A 1 86 ? -4.669 -0.302 5.174 1.00 98.50 86 LEU A CA 1
ATOM 681 C C . LEU A 1 86 ? -4.803 -1.258 6.362 1.00 98.50 86 LEU A C 1
ATOM 683 O O . LEU A 1 86 ? -5.925 -1.488 6.814 1.00 98.50 86 LEU A O 1
ATOM 687 N N . ALA A 1 87 ? -3.693 -1.761 6.910 1.00 97.81 87 ALA A N 1
ATOM 688 C CA . ALA A 1 87 ? -3.705 -2.535 8.145 1.00 97.81 87 ALA A CA 1
ATOM 689 C C . ALA A 1 87 ? -4.256 -1.706 9.314 1.00 97.81 87 ALA A C 1
ATOM 691 O O . ALA A 1 87 ? -5.180 -2.150 9.997 1.00 97.81 87 ALA A O 1
ATOM 692 N N . PHE A 1 88 ? -3.756 -0.479 9.491 1.00 97.69 88 PHE A N 1
ATOM 693 C CA . PHE A 1 88 ? -4.259 0.458 10.499 1.00 97.69 88 PHE A CA 1
ATOM 694 C C . PHE A 1 88 ? -5.751 0.771 10.296 1.00 97.69 88 PHE A C 1
ATOM 696 O O . PHE A 1 88 ? -6.557 0.584 11.206 1.00 97.69 88 PHE A O 1
ATOM 703 N N . VAL A 1 89 ? -6.161 1.138 9.077 1.00 97.81 89 VAL A N 1
ATOM 704 C CA . VAL A 1 89 ? -7.571 1.409 8.744 1.00 97.81 89 VAL A CA 1
ATOM 705 C C . VAL A 1 89 ? -8.461 0.190 9.016 1.00 97.81 89 VAL A C 1
ATOM 707 O O . VAL A 1 89 ? -9.597 0.329 9.477 1.00 97.81 89 VAL A O 1
ATOM 710 N N . ALA A 1 90 ? -7.984 -1.022 8.728 1.00 97.00 90 ALA A N 1
ATOM 711 C CA . ALA A 1 90 ? -8.728 -2.246 8.992 1.00 97.00 90 ALA A CA 1
ATOM 712 C C . ALA A 1 90 ? -8.889 -2.506 10.494 1.00 97.00 90 ALA A C 1
ATOM 714 O O . ALA A 1 90 ? -9.974 -2.923 10.913 1.00 97.00 90 ALA A O 1
ATOM 715 N N . PHE A 1 91 ? -7.868 -2.222 11.305 1.00 96.19 91 PHE A N 1
ATOM 716 C CA . PHE A 1 91 ? -7.986 -2.283 12.758 1.00 96.19 91 PHE A CA 1
ATOM 717 C C . PHE A 1 91 ? -9.015 -1.280 13.294 1.00 96.19 91 PHE A C 1
ATOM 719 O O . PHE A 1 91 ? -9.935 -1.694 14.005 1.00 96.19 91 PHE A O 1
ATOM 726 N N . GLU A 1 92 ? -8.947 -0.014 12.870 1.00 95.75 92 GLU A N 1
ATOM 727 C CA . GLU A 1 92 ? -9.920 1.032 13.232 1.00 95.75 92 GLU A CA 1
ATOM 728 C C . GLU A 1 92 ? -11.360 0.628 12.887 1.00 95.75 92 GLU A C 1
ATOM 730 O O . GLU A 1 92 ? -12.298 0.801 13.665 1.00 95.75 92 GLU A O 1
ATOM 735 N N . ARG A 1 93 ? -11.545 -0.026 11.736 1.00 95.19 93 ARG A N 1
ATOM 736 C CA . ARG A 1 93 ? -12.854 -0.517 11.277 1.00 95.19 93 ARG A CA 1
ATOM 737 C C . ARG A 1 93 ? -13.246 -1.876 11.863 1.00 95.19 93 ARG A C 1
ATOM 739 O O . ARG A 1 93 ? -14.246 -2.450 11.431 1.00 95.19 93 ARG A O 1
ATOM 746 N N . ARG A 1 94 ? -12.483 -2.413 12.823 1.00 94.25 94 ARG A N 1
ATOM 747 C CA . ARG A 1 94 ? -12.695 -3.728 13.462 1.00 94.25 94 ARG A CA 1
ATOM 748 C C . ARG A 1 94 ? -12.782 -4.886 12.455 1.00 94.25 94 ARG A C 1
ATOM 750 O O . ARG A 1 94 ? -13.562 -5.822 12.639 1.00 94.25 94 ARG A O 1
ATOM 757 N N . ARG A 1 95 ? -11.976 -4.835 11.390 1.00 94.62 95 ARG A N 1
ATOM 758 C CA . ARG A 1 95 ? -11.875 -5.845 10.321 1.00 94.62 95 ARG A CA 1
ATOM 759 C C . ARG A 1 95 ? -10.562 -6.638 10.446 1.00 94.62 95 ARG A C 1
ATOM 761 O O . ARG A 1 95 ? -9.634 -6.393 9.677 1.00 94.62 95 ARG A O 1
ATOM 768 N N . PRO A 1 96 ? -10.465 -7.616 11.370 1.00 93.75 96 PRO A N 1
ATOM 769 C CA . PRO A 1 96 ? -9.205 -8.302 11.671 1.00 93.75 96 PRO A CA 1
ATOM 770 C C . PRO A 1 96 ? -8.626 -9.072 10.477 1.00 93.75 96 PRO A C 1
ATOM 772 O O . PRO A 1 96 ? -7.412 -9.115 10.327 1.00 93.75 96 PRO A O 1
ATOM 775 N N . LEU A 1 97 ? -9.475 -9.624 9.601 1.00 95.44 97 LEU A N 1
ATOM 776 C CA . LEU A 1 97 ? -9.023 -10.294 8.378 1.00 95.44 97 LEU A CA 1
ATOM 777 C C . LEU A 1 97 ? -8.334 -9.321 7.412 1.00 95.44 97 LEU A C 1
ATOM 779 O O . LEU A 1 97 ? -7.287 -9.643 6.869 1.00 95.44 97 LEU A O 1
ATOM 783 N N . GLY A 1 98 ? -8.887 -8.117 7.234 1.00 96.25 98 GLY A N 1
ATOM 784 C CA . GLY A 1 98 ? -8.276 -7.095 6.380 1.00 96.25 98 GLY A CA 1
ATOM 785 C C . GLY A 1 98 ? -6.926 -6.625 6.920 1.00 96.25 98 GLY A C 1
ATOM 786 O O . GLY A 1 98 ? -5.987 -6.450 6.146 1.00 96.25 98 GLY A O 1
ATOM 787 N N . ALA A 1 99 ? -6.809 -6.487 8.245 1.00 96.81 99 ALA A N 1
ATOM 788 C CA . ALA A 1 99 ? -5.542 -6.162 8.892 1.00 96.81 99 ALA A CA 1
ATOM 789 C C . ALA A 1 99 ? -4.513 -7.284 8.693 1.00 96.81 99 ALA A C 1
ATOM 791 O O . ALA A 1 99 ? -3.401 -7.015 8.251 1.00 96.81 99 ALA A O 1
ATOM 792 N N . ALA A 1 100 ? -4.905 -8.540 8.936 1.00 96.56 100 ALA A N 1
ATOM 793 C CA . ALA A 1 100 ? -4.034 -9.697 8.759 1.00 96.56 100 ALA A CA 1
ATOM 794 C C . ALA A 1 100 ? -3.541 -9.827 7.310 1.00 96.56 100 ALA A C 1
ATOM 796 O O . ALA A 1 100 ? -2.340 -9.908 7.092 1.00 96.56 100 ALA A O 1
ATOM 797 N N . LEU A 1 101 ? -4.442 -9.747 6.324 1.00 96.50 101 LEU A N 1
ATOM 798 C CA . LEU A 1 101 ? -4.085 -9.795 4.903 1.00 96.50 101 LEU A CA 1
ATOM 799 C C . LEU A 1 101 ? -3.121 -8.671 4.516 1.00 96.50 101 LEU A C 1
ATOM 801 O O . LEU A 1 101 ? -2.131 -8.924 3.839 1.00 96.50 101 LEU A O 1
ATOM 805 N N . SER A 1 102 ? -3.380 -7.441 4.968 1.00 97.56 102 SER A N 1
ATOM 806 C CA . SER A 1 102 ? -2.525 -6.296 4.636 1.00 97.56 102 SER A CA 1
ATOM 807 C C . SER A 1 102 ? -1.117 -6.456 5.218 1.00 97.56 102 SER A C 1
ATOM 809 O O . SER A 1 102 ? -0.130 -6.209 4.526 1.00 97.56 102 SER A O 1
ATOM 811 N N . ILE A 1 103 ? -1.015 -6.929 6.465 1.00 97.06 103 ILE A N 1
ATOM 812 C CA . ILE A 1 103 ? 0.268 -7.186 7.131 1.00 97.06 103 ILE A CA 1
ATOM 813 C C . ILE A 1 103 ? 1.006 -8.337 6.452 1.00 97.06 103 ILE A C 1
ATOM 815 O O . ILE A 1 103 ? 2.180 -8.179 6.140 1.00 97.06 103 ILE A O 1
ATOM 819 N N . THR A 1 104 ? 0.344 -9.466 6.193 1.00 95.19 104 THR A N 1
ATOM 820 C CA . THR A 1 104 ? 0.978 -10.643 5.582 1.00 95.19 104 THR A CA 1
ATOM 821 C C . THR A 1 104 ? 1.446 -10.355 4.159 1.00 95.19 104 THR A C 1
ATOM 823 O O . THR A 1 104 ? 2.595 -10.642 3.831 1.00 95.19 104 THR A O 1
ATOM 826 N N . LEU A 1 105 ? 0.613 -9.720 3.326 1.00 94.38 105 LEU A N 1
ATOM 827 C CA . LEU A 1 105 ? 1.009 -9.319 1.970 1.00 94.38 105 LEU A CA 1
ATOM 828 C C . LEU A 1 105 ? 2.158 -8.308 1.997 1.00 94.38 105 LEU A C 1
ATOM 830 O O . LEU A 1 105 ? 3.089 -8.404 1.202 1.00 94.38 105 LEU A O 1
ATOM 834 N N . GLY A 1 106 ? 2.131 -7.361 2.936 1.00 95.12 106 GLY A N 1
ATOM 835 C CA . GLY A 1 106 ? 3.216 -6.403 3.109 1.00 95.12 106 GLY A CA 1
ATOM 836 C C . GLY A 1 106 ? 4.515 -7.080 3.547 1.00 95.12 106 GLY A C 1
ATOM 837 O O . GLY A 1 106 ? 5.568 -6.794 2.981 1.00 95.12 106 GLY A O 1
ATOM 838 N N . ALA A 1 107 ? 4.428 -8.006 4.506 1.00 93.50 107 ALA A N 1
ATOM 839 C CA . ALA A 1 107 ? 5.539 -8.799 5.027 1.00 93.50 107 ALA A CA 1
ATOM 840 C C . ALA A 1 107 ? 6.167 -9.705 3.957 1.00 93.50 107 ALA A C 1
ATOM 842 O O . ALA A 1 107 ? 7.383 -9.893 3.942 1.00 93.50 107 ALA A O 1
ATOM 843 N N . ALA A 1 108 ? 5.352 -10.217 3.029 1.00 91.81 108 ALA A N 1
ATOM 844 C CA . ALA A 1 108 ? 5.815 -10.972 1.869 1.00 91.81 108 ALA A CA 1
ATOM 845 C C . ALA A 1 108 ? 6.675 -10.122 0.918 1.00 91.81 108 ALA A C 1
ATOM 847 O O . ALA A 1 108 ? 7.535 -10.670 0.235 1.00 91.81 108 ALA A O 1
ATOM 848 N N . VAL A 1 109 ? 6.478 -8.798 0.898 1.00 91.31 109 VAL A N 1
ATOM 849 C CA . VAL A 1 109 ? 7.250 -7.845 0.086 1.00 91.31 109 VAL A CA 1
ATOM 850 C C . VAL A 1 109 ? 8.488 -7.329 0.831 1.00 91.31 109 VAL A C 1
ATOM 852 O O . VAL A 1 109 ? 9.588 -7.320 0.278 1.00 91.31 109 VAL A O 1
ATOM 855 N N . LYS A 1 110 ? 8.325 -6.871 2.077 1.00 90.94 110 LYS A N 1
ATOM 856 C CA . LYS A 1 110 ? 9.389 -6.346 2.954 1.00 90.94 110 LYS A CA 1
ATOM 857 C C . LYS A 1 110 ? 9.045 -6.629 4.408 1.00 90.94 110 LYS A C 1
ATOM 859 O O . LYS A 1 110 ? 7.881 -6.683 4.746 1.00 90.94 110 LYS A O 1
ATOM 864 N N . LEU A 1 111 ? 10.028 -6.691 5.304 1.00 90.31 111 LEU A N 1
ATOM 865 C CA . LEU A 1 111 ? 9.768 -7.011 6.716 1.00 90.31 111 LEU A CA 1
ATOM 866 C C . LEU A 1 111 ? 9.029 -5.898 7.496 1.00 90.31 111 LEU A C 1
ATOM 868 O O . LEU A 1 111 ? 8.375 -6.176 8.499 1.00 90.31 111 LEU A O 1
ATOM 872 N N . PHE A 1 112 ? 9.104 -4.641 7.040 1.00 91.19 112 PHE A N 1
ATOM 873 C CA . PHE A 1 112 ? 8.585 -3.465 7.759 1.00 91.19 112 PHE A CA 1
ATOM 874 C C . PHE A 1 112 ? 7.106 -3.544 8.193 1.00 91.19 112 PHE A C 1
ATOM 876 O O . PHE A 1 112 ? 6.812 -3.138 9.318 1.00 91.19 112 PHE A O 1
ATOM 883 N N . PRO A 1 113 ? 6.165 -4.094 7.398 1.00 94.75 113 PRO A N 1
ATOM 884 C CA . PRO A 1 113 ? 4.757 -4.194 7.781 1.00 94.75 113 PRO A CA 1
ATOM 885 C C . PRO A 1 113 ? 4.488 -5.067 9.004 1.00 94.75 113 PRO A C 1
ATOM 887 O O . PRO A 1 113 ? 3.454 -4.881 9.641 1.00 94.75 113 PRO A O 1
ATOM 890 N N . LEU A 1 114 ? 5.414 -5.948 9.407 1.00 94.75 114 LEU A N 1
ATOM 891 C CA . LEU A 1 114 ? 5.288 -6.671 10.677 1.00 94.75 114 LEU A CA 1
ATOM 892 C C . LEU A 1 114 ? 5.246 -5.727 11.884 1.00 94.75 114 LEU A C 1
ATOM 894 O O . LEU A 1 114 ? 4.628 -6.067 12.890 1.00 94.75 114 LEU A O 1
ATOM 898 N N . ALA A 1 115 ? 5.810 -4.518 11.785 1.00 94.69 115 ALA A N 1
ATOM 899 C CA . ALA A 1 115 ? 5.684 -3.507 12.831 1.00 94.69 115 ALA A CA 1
ATOM 900 C C . ALA A 1 115 ? 4.213 -3.163 13.135 1.00 94.69 115 ALA A C 1
ATOM 902 O O . ALA A 1 115 ? 3.878 -2.871 14.282 1.00 94.69 115 ALA A O 1
ATOM 903 N N . ALA A 1 116 ? 3.306 -3.274 12.155 1.00 93.94 116 ALA A N 1
ATOM 904 C CA . ALA A 1 116 ? 1.877 -3.036 12.353 1.00 93.94 116 ALA A CA 1
ATOM 905 C C . ALA A 1 116 ? 1.190 -4.114 13.216 1.00 93.94 116 ALA A C 1
ATOM 907 O O . ALA A 1 116 ? 0.092 -3.873 13.709 1.00 93.94 116 ALA A O 1
ATOM 908 N N . LEU A 1 117 ? 1.827 -5.264 13.482 1.00 94.25 117 LEU A N 1
ATOM 909 C CA . LEU A 1 117 ? 1.327 -6.227 14.474 1.00 94.25 117 LEU A CA 1
ATOM 910 C C . LEU A 1 117 ? 1.278 -5.624 15.880 1.00 94.25 117 LEU A C 1
ATOM 912 O O . LEU A 1 117 ? 0.393 -5.979 16.656 1.00 94.25 117 LEU A O 1
ATOM 916 N N . SER A 1 118 ? 2.176 -4.680 16.193 1.00 93.31 118 SER A N 1
ATOM 917 C CA . SER A 1 118 ? 2.160 -3.966 17.476 1.00 93.31 118 SER A CA 1
ATOM 918 C C . SER A 1 118 ? 0.838 -3.226 17.711 1.00 93.31 118 SER A C 1
ATOM 920 O O . SER A 1 118 ? 0.374 -3.148 18.848 1.00 93.31 118 SER A O 1
ATOM 922 N N . LEU A 1 119 ? 0.169 -2.783 16.637 1.00 91.75 119 LEU A N 1
ATOM 923 C CA . LEU A 1 119 ? -1.130 -2.121 16.716 1.00 91.75 119 LEU A CA 1
ATOM 924 C C . LEU A 1 119 ? -2.199 -3.039 17.317 1.00 91.75 119 LEU A C 1
ATOM 926 O O . LEU A 1 119 ? -3.051 -2.567 18.063 1.00 91.75 119 LEU A O 1
ATOM 930 N N . ALA A 1 120 ? -2.131 -4.354 17.075 1.00 91.12 120 ALA A N 1
ATOM 931 C CA . ALA A 1 120 ? -3.115 -5.320 17.566 1.00 91.12 120 ALA A CA 1
ATOM 932 C C . ALA A 1 120 ? -3.238 -5.342 19.101 1.00 91.12 120 ALA A C 1
ATOM 934 O O . ALA A 1 120 ? -4.286 -5.733 19.619 1.00 91.12 120 ALA A O 1
ATOM 935 N N . ALA A 1 121 ? -2.203 -4.902 19.829 1.00 90.31 121 ALA A N 1
ATOM 936 C CA . ALA A 1 121 ? -2.238 -4.778 21.284 1.00 90.31 121 ALA A CA 1
ATOM 937 C C . ALA A 1 121 ? -3.295 -3.769 21.769 1.00 90.31 121 ALA A C 1
ATOM 939 O O . ALA A 1 121 ? -3.861 -3.953 22.847 1.00 90.31 121 ALA A O 1
ATOM 940 N N . PHE A 1 122 ? -3.602 -2.752 20.957 1.00 91.12 122 PHE A N 1
ATOM 941 C CA . PHE A 1 122 ? -4.539 -1.678 21.292 1.00 91.12 122 PHE A CA 1
ATOM 942 C C . PHE A 1 122 ? -5.994 -1.981 20.905 1.00 91.12 122 PHE A C 1
ATOM 944 O O . PHE A 1 122 ? -6.893 -1.243 21.306 1.00 91.12 122 PHE A O 1
ATOM 951 N N . TYR A 1 123 ? -6.263 -3.067 20.168 1.00 88.50 123 TYR A N 1
ATOM 952 C CA . TYR A 1 123 ? -7.616 -3.391 19.705 1.00 88.50 123 TYR A CA 1
ATOM 953 C C . TYR A 1 123 ? -8.249 -4.556 20.481 1.00 88.50 123 TYR A C 1
ATOM 955 O O . TYR A 1 123 ? -7.583 -5.532 20.854 1.00 88.50 123 TYR A O 1
ATOM 963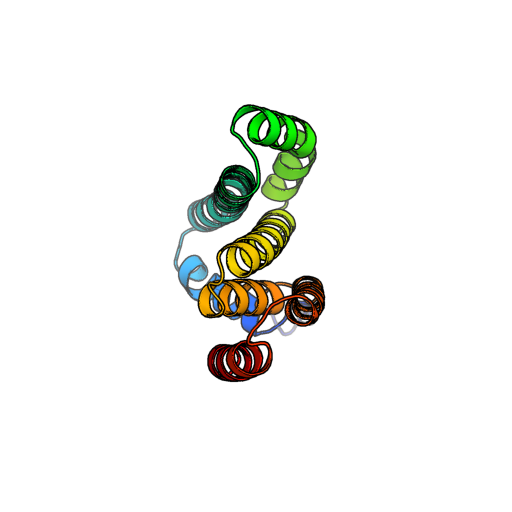 N N . PRO A 1 124 ? -9.578 -4.515 20.701 1.00 77.50 124 PRO A N 1
ATOM 964 C CA . PRO A 1 124 ? -10.295 -5.629 21.305 1.00 77.50 124 PRO A CA 1
ATOM 965 C C . PRO A 1 124 ? -10.231 -6.865 20.394 1.00 77.50 124 PRO A C 1
ATOM 967 O O . PRO A 1 124 ? -10.213 -6.755 19.170 1.00 77.50 124 PRO A O 1
ATOM 970 N N . ARG A 1 125 ? -10.278 -8.067 20.987 1.00 85.06 125 ARG A N 1
ATOM 971 C CA . ARG A 1 125 ? -10.209 -9.370 20.283 1.00 85.06 125 ARG A CA 1
ATOM 972 C C . ARG A 1 125 ? -8.838 -9.710 19.665 1.00 85.06 125 ARG A C 1
ATOM 974 O O . ARG A 1 125 ? -8.784 -10.475 18.703 1.00 85.06 125 ARG A O 1
ATOM 981 N N . ARG A 1 126 ? -7.735 -9.247 20.266 1.00 87.12 126 ARG A N 1
ATOM 982 C CA . ARG A 1 126 ? -6.348 -9.590 19.878 1.00 87.12 126 ARG A CA 1
ATOM 983 C C . ARG A 1 126 ? -6.080 -11.090 19.671 1.00 87.12 126 ARG A C 1
ATOM 985 O O . ARG A 1 126 ? -5.375 -11.450 18.740 1.00 87.12 126 ARG A O 1
ATOM 992 N N . ILE A 1 127 ? -6.698 -11.968 20.472 1.00 88.50 127 ILE A N 1
ATOM 993 C CA . ILE A 1 127 ? -6.560 -13.432 20.327 1.00 88.50 127 ILE A CA 1
ATOM 994 C C . ILE A 1 127 ? -7.179 -13.908 19.009 1.00 88.50 127 ILE A C 1
ATOM 996 O O . ILE A 1 127 ? -6.562 -14.659 18.260 1.00 88.50 127 ILE A O 1
ATOM 1000 N N . ARG A 1 128 ? -8.386 -13.421 18.690 1.00 89.06 128 ARG A N 1
ATOM 1001 C CA . ARG A 1 128 ? -9.055 -13.725 17.420 1.00 89.06 128 ARG A CA 1
ATOM 1002 C C . ARG A 1 128 ? -8.246 -13.201 16.237 1.00 89.06 128 ARG A C 1
ATOM 1004 O O . ARG A 1 128 ? -8.151 -13.890 15.230 1.00 89.06 128 ARG A O 1
ATOM 1011 N N . PHE A 1 129 ? -7.680 -11.999 16.353 1.00 93.75 129 PHE A N 1
ATOM 1012 C CA . PHE A 1 129 ? -6.769 -11.472 15.339 1.00 93.75 129 PHE A CA 1
ATOM 1013 C C . PHE A 1 129 ? -5.540 -12.374 15.168 1.00 93.75 129 PHE A C 1
ATOM 1015 O O . PHE A 1 129 ? -5.240 -12.740 14.041 1.00 93.75 129 PHE A O 1
ATOM 1022 N N . GLY A 1 130 ? -4.892 -12.793 16.260 1.00 91.81 130 GLY A N 1
ATOM 1023 C CA . GLY A 1 130 ? -3.735 -13.690 16.214 1.00 91.81 130 GLY A CA 1
ATOM 1024 C C . GLY A 1 130 ? -4.037 -15.018 15.518 1.00 91.81 130 GLY A C 1
ATOM 1025 O O . GLY A 1 130 ? -3.279 -15.428 14.646 1.00 91.81 130 GLY A O 1
ATOM 1026 N N . ALA A 1 131 ? -5.178 -15.645 15.823 1.00 92.56 131 ALA A N 1
ATOM 1027 C CA . ALA A 1 131 ? -5.611 -16.865 15.140 1.00 92.56 131 ALA A CA 1
ATOM 1028 C C . ALA A 1 131 ? -5.797 -16.644 13.629 1.00 92.56 131 ALA A C 1
ATOM 1030 O O . ALA A 1 131 ? -5.254 -17.399 12.831 1.00 92.56 131 ALA A O 1
ATOM 1031 N N . ILE A 1 132 ? -6.496 -15.571 13.235 1.00 92.88 132 ILE A N 1
ATOM 1032 C CA . ILE A 1 132 ? -6.679 -15.210 11.819 1.00 92.88 132 ILE A CA 1
ATOM 1033 C C . ILE A 1 132 ? -5.331 -14.943 11.145 1.00 92.88 132 ILE A C 1
ATOM 1035 O O . ILE A 1 132 ? -5.117 -15.385 10.023 1.00 92.88 132 ILE A O 1
ATOM 1039 N N . PHE A 1 133 ? -4.427 -14.229 11.813 1.00 93.25 133 PHE A N 1
ATOM 1040 C CA . PHE A 1 133 ? -3.113 -13.904 11.273 1.00 93.25 133 PHE A CA 1
ATOM 1041 C C . PHE A 1 133 ? -2.286 -15.161 11.003 1.00 93.25 133 PHE A C 1
ATOM 1043 O O . PHE A 1 133 ? -1.733 -15.286 9.917 1.00 93.25 133 PHE A O 1
ATOM 1050 N N . ILE A 1 134 ? -2.273 -16.120 11.935 1.00 93.12 134 ILE A N 1
ATOM 1051 C CA . ILE A 1 134 ? -1.611 -17.417 11.736 1.00 93.12 134 ILE A CA 1
ATOM 1052 C C . ILE A 1 134 ? -2.231 -18.160 10.548 1.00 93.12 134 ILE A C 1
ATOM 1054 O O . ILE A 1 134 ? -1.495 -18.666 9.712 1.00 93.12 134 ILE A O 1
ATOM 1058 N N . THR A 1 135 ? -3.563 -18.182 10.426 1.00 91.81 135 THR A N 1
ATOM 1059 C CA . THR A 1 135 ? -4.243 -18.826 9.288 1.00 91.81 135 THR A CA 1
ATOM 1060 C C . THR A 1 135 ? -3.934 -18.159 7.948 1.00 91.81 135 THR A C 1
ATOM 1062 O O . THR A 1 135 ? -3.884 -18.842 6.941 1.00 91.81 135 THR A O 1
ATOM 1065 N N . VAL A 1 136 ? -3.756 -16.837 7.915 1.00 90.31 136 VAL A N 1
ATOM 1066 C CA . VAL A 1 136 ? -3.415 -16.096 6.688 1.00 90.31 136 VAL A CA 1
ATOM 1067 C C . VAL A 1 136 ? -1.932 -16.240 6.328 1.00 90.31 136 VAL A C 1
ATOM 1069 O O . VAL A 1 136 ? -1.569 -16.085 5.166 1.00 90.31 136 VAL A O 1
ATOM 1072 N N . LEU A 1 137 ? -1.074 -16.464 7.324 1.00 86.69 137 LEU A N 1
ATOM 1073 C CA . LEU A 1 137 ? 0.365 -16.638 7.142 1.00 86.69 137 LEU A CA 1
ATOM 1074 C C . LEU A 1 137 ? 0.745 -18.062 6.702 1.00 86.69 137 L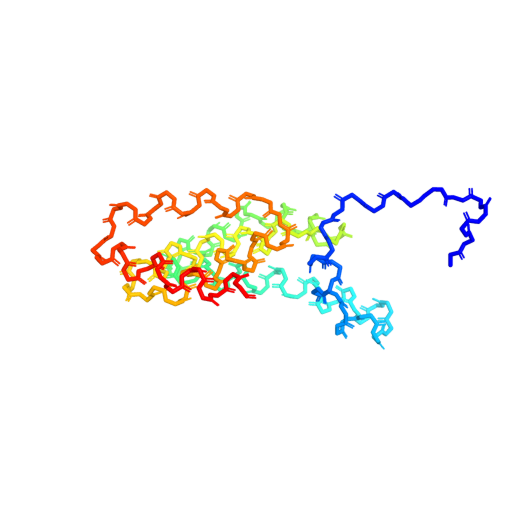EU A C 1
ATOM 1076 O O . LEU A 1 137 ? 1.766 -18.213 6.034 1.00 86.69 137 LEU A O 1
ATOM 1080 N N . ALA A 1 138 ? -0.032 -19.064 7.126 1.00 79.69 138 ALA A N 1
ATOM 1081 C CA . ALA A 1 138 ? 0.140 -20.477 6.782 1.00 79.69 138 ALA A CA 1
ATOM 1082 C C . ALA A 1 138 ? -0.257 -20.768 5.328 1.00 79.69 138 ALA A C 1
ATOM 1084 O O . ALA A 1 138 ? 0.477 -21.551 4.687 1.00 79.69 138 ALA A O 1
#

Secondary structure (DSSP, 8-state):
--TTT------S-HHHHHHTHHHHTS-HHHHHHHHHHHHHHHHHHHHHHHS-HHHHHHHHHHHHHHHHHHHHTT-SHHHHHHHHHHHHHHHHTT-HHHHHHHHHHHHHH-SGGGGGGGGGGGSTTHHHHHHHHHHHH-

Sequence (138 aa):
AHPEQHFDFYKYSPTFALLFAPLAYLPFALGFLCWSLLNGLLLWYALDRLLPARPATIALALLYLEVLLALQYGQSNALVAALMILAFVAFERRRPLGAALSITLGAAVKLFPLAALSLAAFYPRRIRFGAIFITVLA

Foldseek 3Di:
DPVVPDDPPPPADPLQVVVCVVLVPDDPVVSLVVLLCLLVVLLLVLLVLQDPPVVSVVVCVVCVVVSVVCSVVSHCPSVLVSLLSQLVSCQVVVNLLSNLLSLLNSCSGPVVSVVSLVVLVVGPPSVVSVVSNVVNND

pLDDT: mean 91.26, std 9.93, range [52.06, 98.56]